Protein AF-A0AB39RL30-F1 (afdb_monomer_lite)

Sequence (56 aa):
MQDFAAQALTPEQLKERAERTRALLADHFGHYVTDEESAEMRRRMREATAAHRGGG

Secondary structure (DSSP, 8-state):
--SSTTTSPPHHHHHHHHHHHHHHHHHHHS----HHHHHHHHHHHHHHHHHHHS--

Structure (mmCIF, N/CA/C/O backbone):
data_AF-A0AB39RL30-F1
#
_entry.id   AF-A0AB39RL30-F1
#
loop_
_atom_site.group_PDB
_atom_site.id
_atom_site.type_symbol
_atom_site.label_atom_id
_atom_site.label_alt_id
_atom_site.label_comp_id
_atom_site.label_asym_id
_atom_site.label_entity_id
_atom_site.label_seq_id
_atom_site.pdbx_PDB_ins_code
_atom_site.Cartn_x
_atom_site.Cartn_y
_atom_site.Cartn_z
_atom_site.occupancy
_atom_site.B_iso_or_equiv
_atom_site.auth_seq_id
_atom_site.auth_comp_id
_atom_site.auth_asym_id
_atom_site.auth_atom_id
_atom_site.pdbx_PDB_model_num
ATOM 1 N N . MET A 1 1 ? 17.835 23.893 -3.161 1.00 53.03 1 MET A N 1
ATOM 2 C CA . MET A 1 1 ? 17.595 22.521 -2.653 1.00 53.03 1 MET A CA 1
ATOM 3 C C . MET A 1 1 ? 16.814 22.603 -1.333 1.00 53.03 1 MET A C 1
ATOM 5 O O . MET A 1 1 ? 17.276 22.092 -0.326 1.00 53.03 1 MET A O 1
ATOM 9 N N . GLN A 1 2 ? 15.669 23.302 -1.307 1.00 50.59 2 GLN A N 1
ATOM 10 C CA . GLN A 1 2 ? 14.874 23.509 -0.078 1.00 50.59 2 GLN A CA 1
ATOM 11 C C . GLN A 1 2 ? 13.355 23.303 -0.264 1.00 50.59 2 GLN A C 1
ATOM 13 O O . GLN A 1 2 ? 12.659 23.160 0.730 1.00 50.59 2 GLN A O 1
ATOM 18 N N . ASP A 1 3 ? 12.849 23.150 -1.494 1.00 52.50 3 ASP A N 1
ATOM 19 C CA . ASP A 1 3 ? 11.401 22.999 -1.754 1.00 52.50 3 ASP A CA 1
ATOM 20 C C . ASP A 1 3 ? 10.881 21.551 -1.853 1.00 52.50 3 ASP A C 1
ATOM 22 O O . ASP A 1 3 ? 9.675 21.325 -1.862 1.00 52.50 3 ASP A O 1
ATOM 26 N N . PHE A 1 4 ? 11.756 20.540 -1.903 1.00 51.84 4 PHE A N 1
ATOM 27 C CA . PHE A 1 4 ? 11.321 19.137 -2.036 1.00 51.84 4 PHE A CA 1
ATOM 28 C C . PHE A 1 4 ? 10.759 18.547 -0.735 1.00 51.84 4 PHE A C 1
ATOM 30 O O . PHE A 1 4 ? 9.884 17.686 -0.775 1.00 51.84 4 PHE A O 1
ATOM 37 N N . ALA A 1 5 ? 11.226 19.020 0.425 1.00 54.38 5 ALA A N 1
ATOM 38 C CA . ALA A 1 5 ? 10.755 18.531 1.721 1.00 54.38 5 ALA A CA 1
ATOM 39 C C . ALA A 1 5 ? 9.327 19.002 2.046 1.00 54.38 5 ALA A C 1
ATOM 41 O O . ALA A 1 5 ? 8.605 18.297 2.740 1.00 54.38 5 ALA A O 1
ATOM 42 N N . ALA A 1 6 ? 8.894 20.144 1.498 1.00 55.53 6 ALA A N 1
ATOM 43 C CA . ALA A 1 6 ? 7.535 20.661 1.670 1.00 55.53 6 ALA A CA 1
ATOM 44 C C . ALA A 1 6 ? 6.480 19.895 0.842 1.00 55.53 6 ALA A C 1
ATOM 46 O O . ALA A 1 6 ? 5.288 20.016 1.106 1.00 55.53 6 ALA A O 1
ATOM 47 N N . GLN A 1 7 ? 6.910 19.103 -0.150 1.00 62.72 7 GLN A N 1
ATOM 48 C CA . GLN A 1 7 ? 6.038 18.261 -0.982 1.00 62.72 7 GLN A CA 1
ATOM 49 C C . GLN A 1 7 ? 6.069 16.780 -0.587 1.00 62.72 7 GLN A C 1
ATOM 51 O O . GLN A 1 7 ? 5.211 16.005 -1.015 1.00 62.72 7 GLN A O 1
ATOM 56 N N . ALA A 1 8 ? 7.061 16.363 0.201 1.00 75.19 8 ALA A N 1
ATOM 57 C CA . ALA A 1 8 ? 7.135 15.000 0.693 1.00 75.19 8 ALA A CA 1
ATOM 58 C C . ALA A 1 8 ? 6.021 14.779 1.722 1.00 75.19 8 ALA A C 1
ATOM 60 O O . ALA A 1 8 ? 5.964 15.459 2.745 1.00 75.19 8 ALA A O 1
ATOM 61 N N . LEU A 1 9 ? 5.132 13.824 1.441 1.00 81.06 9 LEU A N 1
ATOM 62 C CA . LEU A 1 9 ? 4.111 13.410 2.398 1.00 81.06 9 LEU A CA 1
ATOM 63 C C . LEU A 1 9 ? 4.790 12.976 3.700 1.00 81.06 9 LEU A C 1
ATOM 65 O O . LEU A 1 9 ? 5.769 12.224 3.679 1.00 81.06 9 LEU A O 1
ATOM 69 N N . THR A 1 10 ? 4.249 13.424 4.830 1.00 87.62 10 THR A N 1
ATOM 70 C CA . THR A 1 10 ? 4.686 12.929 6.136 1.00 87.62 10 THR A CA 1
ATOM 71 C C . THR A 1 10 ? 4.393 11.425 6.250 1.00 87.62 10 THR A C 1
ATOM 73 O O . THR A 1 10 ? 3.539 10.902 5.525 1.00 87.62 10 THR A O 1
ATOM 76 N N . PRO A 1 11 ? 5.049 10.694 7.169 1.00 87.56 11 PRO A N 1
ATOM 77 C CA . PRO A 1 11 ? 4.756 9.275 7.386 1.00 87.56 11 PRO A CA 1
ATOM 78 C C . PRO A 1 11 ? 3.271 8.992 7.661 1.00 87.56 11 PRO A C 1
ATOM 80 O O . PRO A 1 11 ? 2.730 7.992 7.195 1.00 87.56 11 PRO A O 1
ATOM 83 N N . GLU A 1 12 ? 2.598 9.897 8.371 1.00 88.00 12 GLU A N 1
ATOM 84 C CA . GLU A 1 12 ? 1.168 9.797 8.662 1.00 88.00 12 GLU A CA 1
ATOM 85 C C . GLU A 1 12 ? 0.313 10.009 7.406 1.00 88.00 12 GLU A C 1
ATOM 87 O O . GLU A 1 12 ? -0.574 9.208 7.118 1.00 88.00 12 GLU A O 1
ATOM 92 N N . GLN A 1 13 ? 0.643 11.011 6.587 1.00 88.94 13 GLN A N 1
ATOM 93 C CA . GLN A 1 13 ? -0.044 11.252 5.316 1.00 88.94 13 GLN A CA 1
ATOM 94 C C . GLN A 1 13 ? 0.169 10.113 4.311 1.00 88.94 13 GLN A C 1
ATOM 96 O O . GLN A 1 13 ? -0.732 9.780 3.541 1.00 88.94 13 GLN A O 1
ATOM 101 N N . LEU A 1 14 ? 1.351 9.488 4.314 1.00 87.31 14 LEU A N 1
ATOM 102 C CA . LEU A 1 14 ? 1.611 8.283 3.528 1.00 87.31 14 LEU A CA 1
ATOM 103 C C . LEU A 1 14 ? 0.717 7.129 3.976 1.00 87.31 14 LEU A C 1
ATOM 105 O O . LEU A 1 14 ? 0.174 6.425 3.124 1.00 87.31 14 LEU A O 1
ATOM 109 N N . LYS A 1 15 ? 0.540 6.956 5.290 1.00 87.50 15 LYS A N 1
ATOM 110 C CA . LYS A 1 15 ? -0.337 5.927 5.846 1.00 87.50 15 LYS A CA 1
ATOM 111 C C . LYS A 1 15 ? -1.796 6.171 5.458 1.00 87.50 15 LYS A C 1
ATOM 113 O O . LYS A 1 15 ? -2.408 5.271 4.889 1.00 87.50 15 LYS A O 1
ATOM 118 N N . GLU A 1 16 ? -2.309 7.387 5.649 1.00 89.69 16 GLU A N 1
ATOM 119 C CA . GLU A 1 16 ? -3.686 7.729 5.266 1.00 89.69 16 GLU A CA 1
ATOM 120 C C . GLU A 1 16 ? -3.910 7.508 3.763 1.00 89.69 16 GLU A C 1
ATOM 122 O O . GLU A 1 16 ? -4.889 6.889 3.340 1.00 89.69 16 GLU A O 1
ATOM 127 N N . ARG A 1 17 ? -2.966 7.952 2.926 1.00 89.69 17 ARG A N 1
ATOM 128 C CA . ARG A 1 17 ? -3.043 7.746 1.478 1.00 89.69 17 ARG A CA 1
ATOM 129 C C . ARG A 1 17 ? -3.040 6.262 1.113 1.00 89.69 17 ARG A C 1
ATOM 131 O O . ARG A 1 17 ? -3.790 5.867 0.218 1.00 89.69 17 ARG A O 1
ATOM 138 N N . ALA A 1 18 ? -2.214 5.448 1.768 1.00 87.25 18 ALA A N 1
ATOM 139 C CA . ALA A 1 18 ? -2.167 4.009 1.537 1.00 87.25 18 ALA A CA 1
ATOM 140 C C . ALA A 1 18 ? -3.497 3.339 1.913 1.00 87.25 18 ALA A C 1
ATOM 142 O O . ALA A 1 18 ? -4.023 2.556 1.123 1.00 87.25 18 ALA A O 1
ATOM 143 N N . GLU A 1 19 ? -4.084 3.698 3.056 1.00 89.38 19 GLU A N 1
ATOM 144 C CA . GLU A 1 19 ? -5.380 3.177 3.505 1.00 89.38 19 GLU A CA 1
ATOM 145 C C . GLU A 1 19 ? -6.515 3.576 2.553 1.00 89.38 19 GLU A C 1
ATOM 147 O O . GLU A 1 19 ? -7.283 2.717 2.116 1.00 89.38 19 GLU A O 1
ATOM 152 N N . ARG A 1 20 ? -6.570 4.847 2.134 1.00 90.19 20 ARG A N 1
ATOM 153 C CA . ARG A 1 20 ? -7.559 5.330 1.153 1.00 90.19 20 ARG A CA 1
ATOM 154 C C . ARG A 1 20 ? -7.416 4.639 -0.196 1.00 90.19 20 ARG A C 1
ATOM 156 O O . ARG A 1 20 ? -8.416 4.273 -0.806 1.00 90.19 20 ARG A O 1
ATOM 163 N N . THR A 1 21 ? -6.182 4.430 -0.651 1.00 87.69 21 THR A N 1
ATOM 164 C CA . THR A 1 21 ? -5.914 3.711 -1.903 1.00 87.69 21 THR A CA 1
ATOM 165 C C . THR A 1 21 ? -6.361 2.255 -1.789 1.00 87.69 21 THR A C 1
ATOM 167 O O . THR A 1 21 ? -7.013 1.750 -2.694 1.00 87.69 21 THR A O 1
ATOM 170 N N . ARG A 1 22 ? -6.078 1.589 -0.663 1.00 86.12 22 ARG A N 1
ATOM 171 C CA . ARG A 1 22 ? -6.498 0.203 -0.414 1.00 86.12 22 ARG A CA 1
ATOM 172 C C . ARG A 1 22 ? -8.021 0.064 -0.416 1.00 86.12 22 ARG A C 1
ATOM 174 O O . ARG A 1 22 ? -8.532 -0.853 -1.046 1.00 86.12 22 ARG A O 1
ATOM 181 N N . ALA A 1 23 ? -8.733 0.987 0.231 1.00 89.44 23 ALA A N 1
ATOM 182 C CA . ALA A 1 23 ? -10.194 1.011 0.236 1.00 89.44 23 ALA A CA 1
ATOM 183 C C . ALA A 1 23 ? -10.776 1.255 -1.166 1.00 89.44 23 ALA A C 1
ATOM 185 O O . ALA A 1 23 ? -11.672 0.530 -1.582 1.00 89.44 23 ALA A O 1
ATOM 186 N N . LEU A 1 24 ? -10.227 2.219 -1.916 1.00 89.25 24 LEU A N 1
ATOM 187 C CA . LEU A 1 24 ? -10.656 2.509 -3.287 1.00 89.25 24 LEU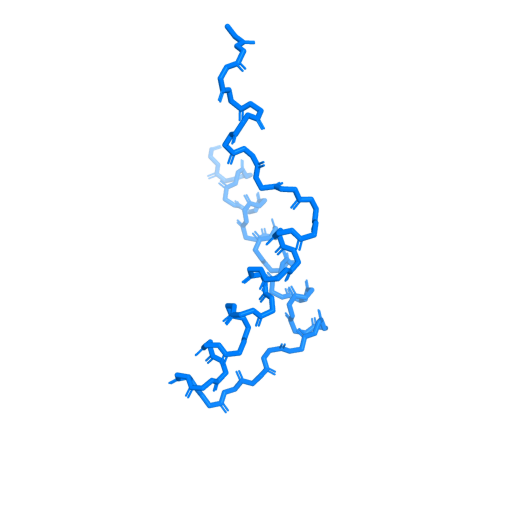 A CA 1
ATOM 188 C C . LEU A 1 24 ? -10.457 1.307 -4.217 1.00 89.25 24 LEU A C 1
ATOM 190 O O . LEU A 1 24 ? -11.338 0.982 -5.004 1.00 89.25 24 LEU A O 1
ATOM 194 N N . LEU A 1 25 ? -9.302 0.643 -4.132 1.00 87.12 25 LEU A N 1
ATOM 195 C CA . LEU A 1 25 ? -9.025 -0.550 -4.930 1.0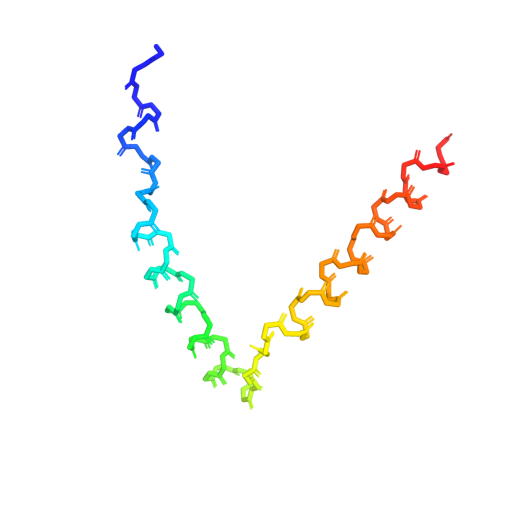0 87.12 25 LEU A CA 1
ATOM 196 C C . LEU A 1 25 ? -9.964 -1.701 -4.549 1.00 87.12 25 LEU A C 1
ATOM 198 O O . LEU A 1 25 ? -10.452 -2.397 -5.433 1.00 87.12 25 LEU A O 1
ATOM 202 N N . ALA A 1 26 ? -10.249 -1.881 -3.259 1.00 90.06 26 ALA A N 1
ATOM 203 C CA . ALA A 1 26 ? -11.170 -2.916 -2.807 1.00 90.06 26 ALA A CA 1
ATOM 204 C C . ALA A 1 26 ? -12.610 -2.664 -3.272 1.00 90.06 26 ALA A C 1
ATOM 206 O O . ALA A 1 26 ? -13.265 -3.603 -3.709 1.00 90.06 26 ALA A O 1
ATOM 207 N N . ASP A 1 27 ? -13.079 -1.417 -3.230 1.00 91.25 27 ASP A N 1
ATOM 208 C CA . ASP A 1 27 ? -14.395 -1.029 -3.748 1.00 91.25 27 ASP A CA 1
ATOM 209 C C . ASP A 1 27 ? -14.479 -1.231 -5.269 1.00 91.25 27 ASP A C 1
ATOM 211 O O . ASP A 1 27 ? -15.401 -1.867 -5.773 1.00 91.25 27 ASP A O 1
ATOM 215 N N . HIS A 1 28 ? -13.462 -0.772 -6.003 1.00 92.25 28 HIS A N 1
ATOM 216 C CA . HIS A 1 28 ? -13.466 -0.811 -7.463 1.0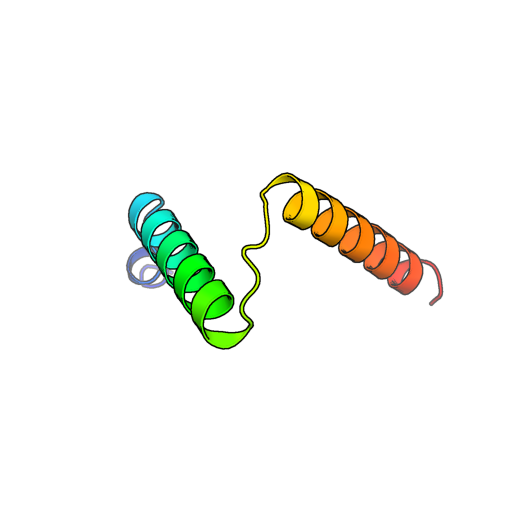0 92.25 28 HIS A CA 1
ATOM 217 C C . HIS A 1 28 ? -13.296 -2.224 -8.042 1.00 92.25 28 HIS A C 1
ATOM 219 O O . HIS A 1 28 ? -13.894 -2.547 -9.066 1.00 92.25 28 HIS A O 1
ATOM 225 N N . PHE A 1 29 ? -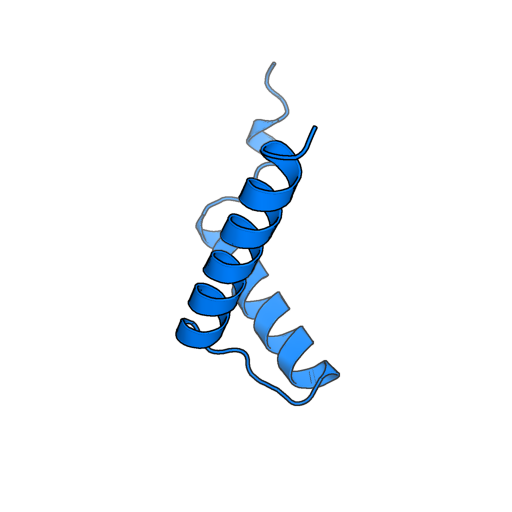12.474 -3.066 -7.409 1.00 88.12 29 PHE A N 1
ATOM 226 C CA . PHE A 1 29 ? -12.161 -4.415 -7.896 1.00 88.12 29 PHE A CA 1
ATOM 227 C C . PHE A 1 29 ? -12.865 -5.531 -7.115 1.00 88.12 29 PHE A C 1
ATOM 229 O O . PHE A 1 29 ? -12.750 -6.696 -7.490 1.00 88.12 29 PHE A O 1
ATOM 236 N N . GLY A 1 30 ? -13.572 -5.206 -6.030 1.00 88.12 30 GLY A N 1
ATOM 237 C CA . GLY A 1 30 ? -14.246 -6.180 -5.168 1.00 88.12 30 GLY A CA 1
ATOM 238 C C . GLY A 1 30 ? -13.301 -7.093 -4.378 1.00 88.12 30 GLY A C 1
ATOM 239 O O . GLY A 1 30 ? -13.756 -8.089 -3.819 1.00 88.12 30 GLY A O 1
ATOM 240 N N . HIS A 1 31 ? -11.997 -6.794 -4.333 1.00 86.12 31 HIS A N 1
ATOM 241 C CA . HIS A 1 31 ? -10.988 -7.625 -3.666 1.00 86.12 31 HIS A CA 1
ATOM 242 C C . HIS A 1 31 ? -10.114 -6.802 -2.726 1.00 86.12 31 HIS A C 1
ATOM 244 O O . HIS A 1 31 ? -9.467 -5.836 -3.137 1.00 86.12 31 HI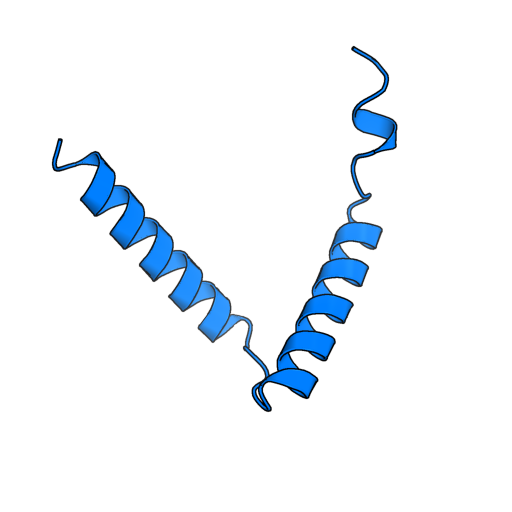S A O 1
ATOM 250 N N . TYR A 1 32 ? -10.054 -7.211 -1.460 1.00 85.62 32 TYR A N 1
ATOM 251 C CA . TYR A 1 32 ? -9.181 -6.586 -0.476 1.00 85.62 32 TYR A CA 1
ATOM 252 C C . TYR A 1 32 ? -7.836 -7.304 -0.444 1.00 85.62 32 TYR A C 1
ATOM 254 O O . TYR A 1 32 ? -7.707 -8.376 0.141 1.00 85.62 32 TYR A O 1
ATOM 262 N N . VAL A 1 33 ? -6.821 -6.684 -1.043 1.00 83.56 33 VAL A N 1
ATOM 263 C CA . VAL A 1 33 ? -5.459 -7.223 -1.016 1.00 83.56 33 VAL A CA 1
ATOM 264 C C . VAL A 1 33 ? -4.943 -7.204 0.420 1.00 83.56 33 VAL A C 1
ATOM 266 O O . VAL A 1 33 ? -4.877 -6.149 1.059 1.00 83.56 33 VAL A O 1
ATOM 269 N N . THR A 1 34 ? -4.578 -8.368 0.940 1.00 86.69 34 THR A N 1
ATOM 270 C CA . THR A 1 34 ? -3.972 -8.540 2.262 1.00 86.69 34 THR A CA 1
ATOM 271 C C . THR A 1 34 ? -2.498 -8.116 2.269 1.00 86.69 34 THR A C 1
ATOM 273 O O . THR A 1 34 ? -1.861 -7.918 1.229 1.00 86.69 34 THR A O 1
ATOM 276 N N . ASP A 1 35 ? -1.928 -7.949 3.462 1.00 85.06 35 ASP A N 1
ATOM 277 C CA . ASP A 1 35 ? -0.499 -7.645 3.599 1.00 85.06 35 ASP A CA 1
ATOM 278 C C . ASP A 1 35 ? 0.391 -8.805 3.126 1.00 85.06 35 ASP A C 1
ATOM 280 O O . ASP A 1 35 ? 1.452 -8.565 2.547 1.00 85.06 35 ASP A O 1
ATOM 284 N N . GLU A 1 36 ? -0.068 -10.048 3.298 1.00 89.56 36 GLU A N 1
ATOM 285 C CA . GLU A 1 36 ? 0.606 -11.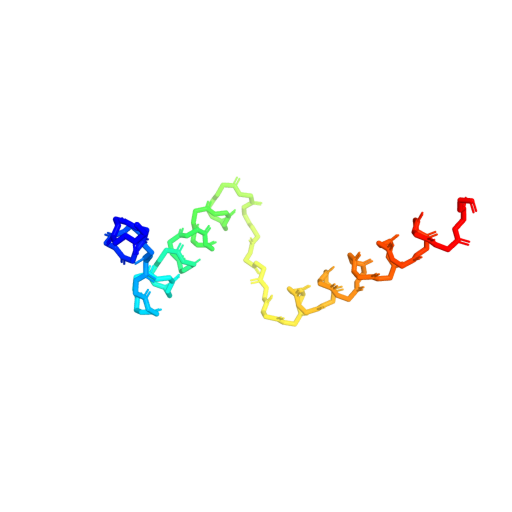251 2.802 1.00 89.56 36 GLU A CA 1
ATOM 286 C C . GLU A 1 36 ? 0.631 -11.286 1.268 1.00 89.56 36 GLU A C 1
ATOM 288 O O . GLU A 1 36 ? 1.705 -11.387 0.671 1.00 89.56 36 GLU A O 1
ATOM 293 N N . GLU A 1 37 ? -0.521 -11.089 0.617 1.00 87.25 37 GLU A N 1
ATOM 294 C CA . GLU A 1 37 ? -0.602 -10.992 -0.848 1.00 87.25 37 GLU A CA 1
ATOM 295 C C . GLU A 1 37 ? 0.276 -9.852 -1.379 1.00 87.25 37 GLU A C 1
ATOM 297 O O . GLU A 1 37 ? 1.008 -10.015 -2.357 1.00 87.25 37 GLU A O 1
ATOM 302 N N . SER A 1 38 ? 0.276 -8.706 -0.692 1.00 85.88 38 SER A N 1
ATOM 303 C CA . SER A 1 38 ? 1.141 -7.573 -1.033 1.00 85.88 38 SER A CA 1
ATOM 304 C C . SER A 1 38 ? 2.631 -7.911 -0.915 1.00 85.88 38 SER A C 1
ATOM 306 O O . SER A 1 38 ? 3.444 -7.422 -1.707 1.00 85.88 38 SER A O 1
ATOM 308 N N . ALA A 1 39 ? 3.022 -8.714 0.079 1.00 89.94 39 ALA A N 1
ATOM 309 C CA . ALA A 1 39 ? 4.401 -9.150 0.273 1.00 89.94 39 ALA A CA 1
ATOM 310 C C . ALA A 1 39 ? 4.844 -10.125 -0.828 1.00 89.94 39 ALA A C 1
ATOM 312 O O . ALA A 1 39 ? 5.933 -9.956 -1.388 1.00 89.94 39 ALA A O 1
ATOM 313 N N . GLU A 1 40 ? 3.979 -11.070 -1.194 1.00 93.25 40 GLU A N 1
ATOM 314 C CA . GLU A 1 40 ? 4.187 -11.997 -2.310 1.00 93.25 40 GLU A CA 1
ATOM 315 C C . GLU A 1 40 ? 4.288 -11.257 -3.651 1.00 93.25 40 GLU A C 1
ATOM 317 O O . GLU A 1 40 ? 5.229 -11.478 -4.415 1.00 93.25 40 GLU A O 1
ATOM 322 N N . MET A 1 41 ? 3.401 -10.294 -3.923 1.00 89.31 41 MET A N 1
ATOM 323 C CA . MET A 1 41 ? 3.487 -9.452 -5.124 1.00 89.31 41 MET A CA 1
ATOM 324 C C . MET A 1 41 ? 4.806 -8.674 -5.181 1.00 89.31 41 MET A C 1
ATOM 326 O O . MET A 1 41 ? 5.469 -8.649 -6.221 1.00 89.31 41 MET A O 1
ATOM 330 N N . ARG A 1 42 ? 5.235 -8.083 -4.056 1.00 90.94 42 ARG A N 1
ATOM 331 C CA . ARG A 1 42 ? 6.533 -7.394 -3.959 1.00 90.94 42 ARG A CA 1
ATOM 332 C C . ARG A 1 42 ? 7.701 -8.339 -4.217 1.00 90.94 42 ARG A C 1
ATOM 334 O O . ARG A 1 42 ? 8.661 -7.943 -4.878 1.00 90.94 42 ARG A O 1
ATOM 341 N N . ARG A 1 43 ? 7.644 -9.570 -3.707 1.00 93.06 43 ARG A N 1
ATOM 342 C CA . ARG A 1 43 ? 8.657 -10.596 -3.973 1.00 93.06 43 ARG A CA 1
ATOM 343 C C . ARG A 1 43 ? 8.731 -10.909 -5.468 1.00 93.06 43 ARG A C 1
ATOM 345 O O . ARG A 1 43 ? 9.811 -10.763 -6.036 1.00 93.06 43 ARG A O 1
ATOM 352 N N . ARG A 1 44 ? 7.596 -11.206 -6.106 1.00 93.12 44 ARG A N 1
ATOM 353 C CA . ARG A 1 44 ? 7.519 -11.500 -7.547 1.00 93.12 44 ARG A CA 1
ATOM 354 C C . ARG A 1 44 ? 8.032 -10.344 -8.404 1.00 93.12 44 ARG A C 1
ATOM 356 O O . ARG A 1 44 ? 8.787 -10.565 -9.343 1.00 93.12 44 ARG A O 1
ATOM 363 N N . MET A 1 45 ? 7.690 -9.099 -8.058 1.00 91.06 45 MET A N 1
ATOM 364 C CA . MET A 1 45 ? 8.214 -7.912 -8.749 1.00 91.06 45 MET A CA 1
ATOM 365 C C . MET A 1 45 ? 9.735 -7.788 -8.627 1.00 91.06 45 MET A C 1
ATOM 367 O O . MET A 1 45 ? 10.402 -7.451 -9.608 1.00 91.06 45 MET A O 1
ATOM 371 N N . ARG A 1 46 ? 10.301 -8.062 -7.443 1.00 89.69 46 ARG A N 1
ATOM 372 C CA . ARG A 1 46 ? 11.759 -8.064 -7.249 1.00 89.69 46 ARG A CA 1
ATOM 373 C C . ARG A 1 46 ? 12.432 -9.163 -8.065 1.00 89.69 46 ARG A C 1
ATOM 375 O O . ARG A 1 46 ? 13.422 -8.873 -8.728 1.00 89.69 46 ARG A O 1
ATOM 382 N N . GLU A 1 47 ? 11.886 -10.376 -8.054 1.00 91.69 47 GLU A N 1
ATOM 383 C CA . GLU A 1 47 ? 12.387 -11.513 -8.840 1.00 91.69 47 GLU A CA 1
ATOM 384 C C . GLU A 1 47 ? 12.351 -11.203 -10.347 1.00 91.69 47 GLU A C 1
ATOM 386 O O . GLU A 1 47 ? 13.362 -11.359 -11.029 1.00 91.69 47 GLU A O 1
ATOM 391 N N . ALA A 1 48 ? 11.243 -10.650 -10.853 1.00 90.25 48 ALA A N 1
ATOM 392 C CA . ALA A 1 48 ? 11.114 -10.231 -12.250 1.00 90.25 48 ALA A CA 1
ATOM 393 C C . ALA A 1 48 ? 12.089 -9.098 -12.623 1.00 90.25 48 ALA A C 1
ATOM 395 O O . ALA A 1 48 ? 12.717 -9.134 -13.679 1.00 90.25 48 ALA A O 1
ATOM 396 N N . THR A 1 49 ? 12.269 -8.109 -11.741 1.00 87.62 49 THR A N 1
ATOM 397 C CA . THR A 1 49 ? 13.227 -7.009 -11.953 1.00 87.62 49 THR A CA 1
ATOM 398 C C . THR A 1 49 ? 14.673 -7.512 -11.965 1.00 87.62 49 THR A C 1
ATOM 400 O O . THR A 1 49 ? 15.489 -7.020 -12.745 1.00 87.62 49 THR A O 1
ATOM 403 N N . ALA A 1 50 ? 15.006 -8.480 -11.107 1.00 84.06 50 ALA A N 1
ATOM 404 C CA . ALA A 1 50 ? 16.326 -9.101 -11.066 1.00 84.06 50 ALA A CA 1
ATOM 405 C C . ALA A 1 50 ? 16.598 -9.919 -12.338 1.00 84.06 50 ALA A C 1
ATOM 407 O O . ALA A 1 50 ? 17.659 -9.765 -12.939 1.00 84.06 50 ALA A O 1
ATOM 408 N N . ALA A 1 51 ? 15.617 -10.702 -12.797 1.00 80.00 51 ALA A N 1
ATOM 409 C CA . ALA A 1 51 ? 15.695 -11.424 -14.065 1.00 80.00 51 ALA A CA 1
ATOM 410 C C . ALA A 1 51 ? 15.874 -10.473 -15.263 1.00 80.00 51 ALA A C 1
ATOM 412 O O . ALA A 1 51 ? 16.671 -10.750 -16.154 1.00 80.00 51 ALA A O 1
ATOM 413 N N . HIS A 1 52 ? 15.203 -9.316 -15.255 1.00 75.75 52 HIS A N 1
ATOM 414 C CA . HIS A 1 52 ? 15.336 -8.311 -16.312 1.00 75.75 52 HIS A CA 1
ATOM 415 C C . HIS A 1 52 ? 16.712 -7.619 -16.335 1.00 75.75 52 HIS A C 1
ATOM 417 O O . HIS A 1 52 ? 17.198 -7.273 -17.405 1.00 75.75 52 HIS A O 1
ATOM 423 N N . ARG A 1 53 ? 17.372 -7.435 -15.180 1.00 67.38 53 ARG A N 1
ATOM 424 C CA . ARG A 1 53 ? 18.723 -6.837 -15.108 1.00 67.38 53 ARG A CA 1
ATOM 425 C C . ARG A 1 53 ? 19.871 -7.822 -15.338 1.00 67.38 53 ARG A C 1
ATOM 427 O O . ARG A 1 53 ? 20.969 -7.377 -15.645 1.00 67.38 53 ARG A O 1
ATOM 434 N N . GLY A 1 54 ? 19.643 -9.122 -15.160 1.00 59.31 54 GLY A N 1
ATOM 435 C CA . GLY A 1 54 ? 20.653 -10.165 -15.381 1.00 59.31 54 GLY A CA 1
ATOM 436 C C . GLY A 1 54 ? 20.717 -10.709 -16.813 1.00 59.31 54 GLY A C 1
ATOM 437 O O . GLY A 1 54 ? 21.586 -11.524 -17.095 1.00 59.31 54 GLY A O 1
ATOM 438 N N . GLY A 1 55 ? 19.798 -10.295 -17.693 1.00 56.72 55 GLY A N 1
ATOM 439 C CA . GLY A 1 55 ? 19.678 -10.779 -19.075 1.00 56.72 55 GLY A CA 1
ATOM 440 C C . GLY A 1 55 ? 19.979 -9.736 -20.157 1.00 56.72 55 GLY A C 1
ATOM 441 O O . GLY A 1 55 ? 19.387 -9.827 -21.230 1.00 56.72 55 GLY A O 1
ATOM 442 N N . GLY A 1 56 ? 20.820 -8.737 -19.861 1.00 46.94 56 GLY A N 1
ATOM 443 C CA . GLY A 1 56 ? 21.295 -7.724 -20.816 1.00 46.94 56 GLY A CA 1
ATOM 444 C C . GLY A 1 56 ? 22.684 -8.032 -21.352 1.00 46.94 56 GLY A C 1
ATOM 445 O O . GLY A 1 56 ? 23.532 -8.447 -20.531 1.00 46.94 56 GLY A O 1
#

Organism: NCBI:txid3238632

Radius of gyration: 16.11 Å; chains: 1; bounding box: 36×36×30 Å

pLDDT: mean 81.41, std 13.47, range [46.94, 93.25]

Foldseek 3Di:
DPCPVVVDQDPVSVVVVVVVVQVVCCVVVVDRQDPVNVVVVVVVVVVVVVVVVVPD